Protein AF-A0ABD0YGW7-F1 (afdb_monomer)

Organism: NCBI:txid642074

Structure (mmCIF, N/CA/C/O backbone):
data_AF-A0ABD0YGW7-F1
#
_entry.id   AF-A0ABD0YGW7-F1
#
loop_
_atom_site.group_PDB
_atom_site.id
_atom_site.type_symbol
_atom_site.label_atom_id
_atom_site.label_alt_id
_atom_site.label_comp_id
_atom_site.label_asym_id
_atom_site.label_entity_id
_atom_site.label_seq_id
_atom_site.pdbx_PDB_ins_code
_atom_site.Cartn_x
_atom_site.Cartn_y
_atom_site.Cartn_z
_atom_site.occupancy
_atom_site.B_iso_or_equiv
_atom_site.auth_seq_id
_atom_site.auth_comp_id
_atom_site.auth_asym_id
_atom_site.auth_atom_id
_atom_site.pdbx_PDB_model_num
ATOM 1 N N . MET A 1 1 ? 3.954 5.356 -21.549 1.00 57.59 1 MET A N 1
ATOM 2 C CA . MET A 1 1 ? 4.557 5.340 -22.905 1.00 57.59 1 MET A CA 1
ATOM 3 C C . MET A 1 1 ? 5.064 3.949 -23.295 1.00 57.59 1 MET A C 1
ATOM 5 O O . MET A 1 1 ? 4.711 3.495 -24.372 1.00 57.59 1 MET A O 1
ATOM 9 N N . GLY A 1 2 ? 5.810 3.236 -22.433 1.00 60.03 2 GLY A N 1
ATOM 10 C CA . GLY A 1 2 ? 6.294 1.870 -22.727 1.00 60.03 2 GLY A CA 1
ATOM 11 C C . GLY A 1 2 ? 5.187 0.856 -23.064 1.00 60.03 2 GLY A C 1
ATOM 12 O O . GLY A 1 2 ? 5.273 0.187 -24.085 1.00 60.03 2 GLY A O 1
ATOM 13 N N . GLN A 1 3 ? 4.091 0.836 -22.293 1.00 57.59 3 GLN A N 1
ATOM 14 C CA . GLN A 1 3 ? 2.931 -0.041 -22.552 1.00 57.59 3 GLN A CA 1
ATOM 15 C C . GLN A 1 3 ? 2.210 0.248 -23.882 1.00 57.59 3 GLN A C 1
ATOM 17 O O . GLN A 1 3 ? 1.673 -0.663 -24.502 1.00 57.59 3 GLN A O 1
ATOM 22 N N . ILE A 1 4 ? 2.208 1.507 -24.336 1.00 69.00 4 ILE A N 1
ATOM 23 C CA . ILE A 1 4 ? 1.592 1.899 -25.615 1.00 69.00 4 ILE A CA 1
ATOM 24 C C . ILE A 1 4 ? 2.451 1.386 -26.778 1.00 69.00 4 ILE A C 1
ATOM 26 O O . ILE A 1 4 ? 1.932 0.764 -27.698 1.00 69.00 4 ILE A O 1
ATOM 30 N N . LEU A 1 5 ? 3.774 1.560 -26.690 1.00 60.91 5 LEU A N 1
ATOM 31 C CA . LEU A 1 5 ? 4.724 1.055 -27.689 1.00 60.91 5 LEU A CA 1
ATOM 32 C C . LEU A 1 5 ? 4.715 -0.482 -27.780 1.00 60.91 5 LEU A C 1
ATOM 34 O O . LEU A 1 5 ? 4.855 -1.043 -28.868 1.00 60.91 5 LEU A O 1
ATOM 38 N N . GLU A 1 6 ? 4.531 -1.170 -26.652 1.00 67.19 6 GLU A N 1
ATOM 39 C CA . GLU A 1 6 ? 4.393 -2.629 -26.605 1.00 67.19 6 GLU A CA 1
ATOM 40 C C . GLU A 1 6 ? 3.083 -3.100 -27.258 1.00 67.19 6 GLU A C 1
ATOM 42 O O . GLU A 1 6 ? 3.090 -4.042 -28.051 1.00 67.19 6 GLU A O 1
ATOM 47 N N . TYR A 1 7 ? 1.973 -2.403 -26.999 1.00 72.19 7 TYR A N 1
ATOM 48 C CA . TYR A 1 7 ? 0.676 -2.679 -27.621 1.00 72.19 7 TYR A CA 1
ATOM 49 C C . TYR A 1 7 ? 0.696 -2.473 -29.144 1.00 72.19 7 TYR A C 1
ATOM 51 O O . TYR A 1 7 ? 0.217 -3.331 -29.887 1.00 72.19 7 TYR A O 1
ATOM 59 N N . GLU A 1 8 ? 1.293 -1.378 -29.622 1.00 72.44 8 GLU A N 1
ATOM 60 C CA . GLU A 1 8 ? 1.461 -1.107 -31.056 1.00 72.44 8 GLU A CA 1
ATOM 61 C C . GLU A 1 8 ? 2.326 -2.166 -31.744 1.00 72.44 8 GLU A C 1
ATOM 63 O O . GLU A 1 8 ? 2.000 -2.618 -32.837 1.00 72.44 8 GLU A O 1
ATOM 68 N N . THR A 1 9 ? 3.405 -2.603 -31.091 1.00 66.50 9 THR A N 1
ATOM 69 C CA . THR A 1 9 ? 4.299 -3.632 -31.643 1.00 66.50 9 THR A CA 1
ATOM 70 C C . THR A 1 9 ? 3.615 -5.000 -31.685 1.00 66.50 9 THR A C 1
ATOM 72 O O . THR A 1 9 ? 3.771 -5.733 -32.655 1.00 66.50 9 THR A O 1
ATOM 75 N N . ARG A 1 10 ? 2.799 -5.337 -30.678 1.00 71.44 10 ARG A N 1
ATOM 76 C CA . ARG A 1 10 ? 2.020 -6.586 -30.640 1.00 71.44 10 ARG A CA 1
ATOM 77 C C . ARG A 1 10 ? 0.883 -6.622 -31.665 1.00 71.44 10 ARG A C 1
ATOM 79 O O . ARG A 1 10 ? 0.471 -7.705 -32.070 1.00 71.44 10 ARG A O 1
ATOM 86 N N . SER A 1 11 ? 0.371 -5.457 -32.048 1.00 75.38 11 SER A N 1
ATOM 87 C CA . SER A 1 11 ? -0.747 -5.323 -32.985 1.00 75.38 11 SER A CA 1
ATOM 88 C C . SER A 1 11 ? -0.304 -5.261 -34.452 1.00 75.38 11 SER A C 1
ATOM 90 O O . SER A 1 11 ? -1.170 -5.215 -35.320 1.00 75.38 11 SER A O 1
ATOM 92 N N . ASP A 1 12 ? 1.006 -5.264 -34.743 1.00 72.06 12 ASP A N 1
ATOM 93 C CA . ASP A 1 12 ? 1.542 -5.299 -36.110 1.00 72.06 12 ASP A CA 1
ATOM 94 C C . ASP A 1 12 ? 1.535 -6.735 -36.675 1.00 72.06 12 ASP A C 1
ATOM 96 O O . ASP A 1 12 ? 2.348 -7.563 -36.252 1.00 72.06 12 ASP A O 1
ATOM 100 N N . PRO A 1 13 ? 0.669 -7.054 -37.657 1.00 67.75 13 PRO A N 1
ATOM 101 C CA . PRO A 1 13 ? 0.612 -8.383 -38.266 1.00 67.75 13 PRO A CA 1
ATOM 102 C C . PRO A 1 13 ? 1.810 -8.671 -39.186 1.00 67.75 13 PRO A C 1
ATOM 104 O O . PRO A 1 13 ? 2.050 -9.823 -39.539 1.00 67.75 13 PRO A O 1
ATOM 107 N N . THR A 1 14 ? 2.560 -7.639 -39.581 1.00 74.56 14 THR A N 1
ATOM 108 C CA . THR A 1 14 ? 3.659 -7.715 -40.554 1.00 74.56 14 THR A CA 1
ATOM 109 C C . THR A 1 14 ? 5.038 -7.903 -39.920 1.00 74.56 14 THR A C 1
ATOM 111 O O . THR A 1 14 ? 6.019 -8.047 -40.647 1.00 74.56 14 THR A O 1
ATOM 114 N N . LEU A 1 15 ? 5.129 -7.895 -38.581 1.00 70.88 15 LEU A N 1
ATOM 115 C CA . LEU A 1 15 ? 6.375 -7.968 -37.794 1.00 70.88 15 LEU A CA 1
ATOM 116 C C . LEU A 1 15 ? 7.436 -6.910 -38.167 1.00 70.88 15 LEU A C 1
ATOM 118 O O . LEU A 1 15 ? 8.571 -6.956 -37.698 1.00 70.88 15 LEU A O 1
ATOM 122 N N . SER A 1 16 ? 7.069 -5.923 -38.979 1.00 75.69 16 SER A N 1
ATOM 123 C CA . SER A 1 16 ? 7.933 -4.846 -39.460 1.00 75.69 16 SER A CA 1
ATOM 124 C C . SER A 1 16 ? 8.411 -3.935 -38.327 1.00 75.69 16 SER A C 1
ATOM 126 O O . SER A 1 16 ? 9.481 -3.333 -38.403 1.00 75.69 16 SER A O 1
ATOM 128 N N . LEU A 1 17 ? 7.634 -3.873 -37.244 1.00 69.69 17 LEU A N 1
ATOM 129 C CA . LEU A 1 17 ? 7.921 -3.075 -36.056 1.00 69.69 17 LEU A CA 1
ATOM 130 C C . LEU A 1 17 ? 8.819 -3.799 -35.036 1.00 69.69 17 LEU A C 1
ATOM 132 O O . LEU A 1 17 ? 9.196 -3.200 -34.027 1.00 69.69 17 LEU A O 1
ATOM 136 N N . PHE A 1 18 ? 9.215 -5.052 -35.293 1.00 74.94 18 PHE A N 1
ATOM 137 C CA . PHE A 1 18 ? 10.105 -5.841 -34.433 1.00 74.94 18 PHE A CA 1
ATOM 138 C C . PHE A 1 18 ? 11.570 -5.466 -34.687 1.00 74.94 18 PHE A C 1
ATOM 140 O O . PHE A 1 18 ? 12.398 -6.275 -35.104 1.00 74.94 18 PHE A O 1
ATOM 147 N N . THR A 1 19 ? 11.900 -4.198 -34.444 1.00 77.19 19 THR A N 1
ATOM 148 C CA . THR A 1 19 ? 13.259 -3.674 -34.589 1.00 77.19 19 THR A CA 1
ATOM 149 C C . THR A 1 19 ? 13.957 -3.586 -33.237 1.00 77.19 19 THR A C 1
ATOM 151 O O . THR A 1 19 ? 13.332 -3.344 -32.200 1.00 77.19 19 THR A O 1
ATOM 154 N N . MET A 1 20 ? 15.285 -3.738 -33.233 1.00 72.75 20 MET A N 1
ATOM 155 C CA . MET A 1 20 ? 16.076 -3.599 -32.003 1.00 72.75 20 MET A CA 1
ATOM 156 C C . MET A 1 20 ? 15.976 -2.201 -31.383 1.00 72.75 20 MET A C 1
ATOM 158 O O . MET A 1 20 ? 16.056 -2.060 -30.164 1.00 72.75 20 MET A O 1
ATOM 162 N N . GLU A 1 21 ? 15.750 -1.169 -32.195 1.00 72.69 21 GLU A N 1
ATOM 163 C CA . GLU A 1 21 ? 15.514 0.195 -31.718 1.00 72.69 21 GLU A CA 1
ATOM 164 C C . GLU A 1 21 ? 14.198 0.305 -30.944 1.00 72.69 21 GLU A C 1
ATOM 166 O O . GLU A 1 21 ? 14.176 0.868 -29.847 1.00 72.69 21 GLU A O 1
ATOM 171 N N . ARG A 1 22 ? 13.115 -0.297 -31.456 1.00 68.88 22 ARG A N 1
ATOM 172 C CA . ARG A 1 22 ? 11.822 -0.337 -30.761 1.00 68.88 22 ARG A CA 1
ATOM 173 C C . ARG A 1 22 ? 11.869 -1.206 -29.513 1.00 68.88 22 ARG A C 1
ATOM 175 O O . ARG A 1 22 ? 11.374 -0.777 -28.477 1.00 68.88 22 ARG A O 1
ATOM 182 N N . TYR A 1 23 ? 12.527 -2.362 -29.565 1.00 69.75 23 TYR A N 1
ATOM 183 C CA . TYR A 1 23 ? 12.758 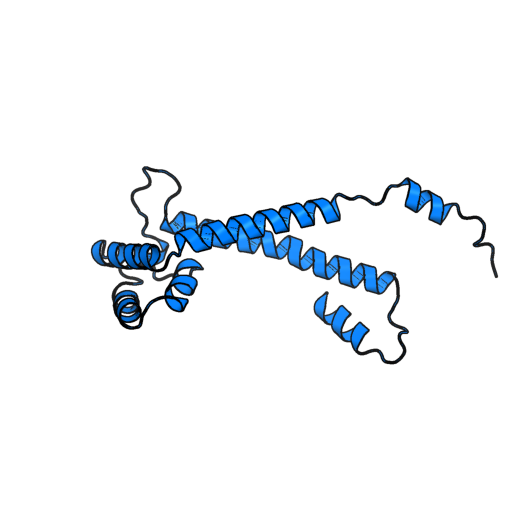-3.194 -28.381 1.00 69.75 23 TYR A CA 1
ATOM 184 C C . TYR A 1 23 ? 13.533 -2.434 -27.292 1.00 69.75 23 TYR A C 1
ATOM 186 O O . TYR A 1 23 ? 13.137 -2.443 -26.125 1.00 69.75 23 TYR A O 1
ATOM 194 N N . SER A 1 24 ? 14.600 -1.722 -27.673 1.00 70.00 24 SER A N 1
ATOM 195 C CA . SER A 1 24 ? 15.382 -0.877 -26.763 1.00 70.00 24 SER A CA 1
ATOM 196 C C . SER A 1 24 ? 14.539 0.258 -26.180 1.00 70.00 24 SER A C 1
ATOM 198 O O . SER A 1 24 ? 14.593 0.500 -24.977 1.00 70.00 24 SER A O 1
ATOM 200 N N . ALA A 1 25 ? 13.697 0.907 -26.988 1.00 69.50 25 ALA A N 1
ATOM 201 C CA . ALA A 1 25 ? 12.785 1.947 -26.525 1.00 69.50 25 ALA A CA 1
ATOM 202 C C . ALA A 1 25 ? 11.727 1.400 -25.552 1.00 69.50 25 ALA A C 1
ATOM 204 O O . ALA A 1 25 ? 11.577 1.948 -24.463 1.00 69.50 25 ALA A O 1
ATOM 205 N N . ILE A 1 26 ? 11.042 0.302 -25.887 1.00 70.38 26 ILE A N 1
ATOM 206 C CA . ILE A 1 26 ? 10.055 -0.356 -25.013 1.00 70.38 26 ILE A CA 1
ATOM 207 C C . ILE A 1 26 ? 10.711 -0.729 -23.685 1.00 70.38 26 ILE A C 1
ATOM 209 O O . ILE A 1 26 ? 10.227 -0.341 -22.626 1.00 70.38 26 ILE A O 1
ATOM 213 N N . THR A 1 27 ? 11.863 -1.395 -23.744 1.00 65.19 27 THR A N 1
ATOM 214 C CA . THR A 1 27 ? 12.614 -1.813 -22.558 1.00 65.19 27 THR A CA 1
ATOM 215 C C . THR A 1 27 ? 13.034 -0.602 -21.729 1.00 65.19 27 THR A C 1
ATOM 217 O O . THR A 1 27 ? 12.760 -0.547 -20.537 1.00 65.19 27 THR A O 1
ATOM 220 N N . LYS A 1 28 ? 13.619 0.427 -22.349 1.00 67.50 28 LYS A N 1
ATOM 221 C CA . LYS A 1 28 ? 14.069 1.647 -21.669 1.00 67.50 28 LYS A CA 1
ATOM 222 C C . LYS A 1 28 ? 12.916 2.416 -21.029 1.00 67.50 28 LYS A C 1
ATOM 224 O O . LYS A 1 28 ? 13.061 2.854 -19.894 1.00 67.50 28 LYS A O 1
ATOM 229 N N . TYR A 1 29 ? 11.787 2.583 -21.714 1.00 64.94 29 TYR A N 1
ATOM 230 C CA . TYR A 1 29 ? 10.644 3.329 -21.184 1.00 64.94 29 TYR A CA 1
ATOM 231 C C . TYR A 1 29 ? 9.866 2.541 -20.132 1.00 64.94 29 TYR A C 1
ATOM 233 O O . TYR A 1 29 ? 9.460 3.131 -19.136 1.00 64.94 29 TYR A O 1
ATOM 241 N N . SER A 1 30 ? 9.693 1.230 -20.303 1.00 63.09 30 SER A N 1
ATOM 242 C CA . SER A 1 30 ? 9.046 0.379 -19.300 1.00 63.09 30 SER A CA 1
ATOM 243 C C . SER A 1 30 ? 9.907 0.251 -18.040 1.00 63.09 30 SER A C 1
ATOM 245 O O . SER A 1 30 ? 9.397 0.415 -16.933 1.00 63.09 30 SER A O 1
ATOM 247 N N . ILE A 1 31 ? 11.225 0.074 -18.189 1.00 64.38 31 ILE A N 1
ATOM 248 C CA . ILE A 1 31 ? 12.173 0.068 -17.066 1.00 64.38 31 ILE A CA 1
ATOM 249 C C . ILE A 1 31 ? 12.235 1.452 -16.414 1.00 64.38 31 ILE A C 1
ATOM 251 O O . ILE A 1 31 ? 12.100 1.546 -15.202 1.00 64.38 31 ILE A O 1
ATOM 255 N N . SER A 1 32 ? 12.363 2.539 -17.180 1.00 65.56 32 SER A N 1
ATOM 256 C CA . SER A 1 32 ? 12.399 3.905 -16.637 1.00 65.56 32 SER A CA 1
ATOM 257 C C . SER A 1 32 ? 11.125 4.252 -15.865 1.00 65.56 32 SER A C 1
ATOM 259 O O . SER A 1 32 ? 11.212 4.786 -14.761 1.00 65.56 32 SER A O 1
ATOM 261 N N . GLN A 1 33 ? 9.951 3.894 -16.390 1.00 63.38 33 GLN A N 1
ATOM 262 C CA . GLN A 1 33 ? 8.683 4.131 -15.708 1.00 63.38 33 GLN A CA 1
ATOM 263 C C . GLN A 1 33 ? 8.637 3.403 -14.358 1.00 63.38 33 GLN A C 1
ATOM 265 O O . GLN A 1 33 ? 8.236 4.000 -13.364 1.00 63.38 33 GLN A O 1
ATOM 270 N N . ILE A 1 34 ? 9.126 2.163 -14.279 1.00 63.66 34 ILE A N 1
ATOM 271 C CA . ILE A 1 34 ? 9.195 1.435 -13.006 1.00 63.66 34 ILE A CA 1
ATOM 272 C C . ILE A 1 34 ? 10.277 2.026 -12.085 1.00 63.66 34 ILE A C 1
ATOM 274 O O . ILE A 1 34 ? 10.001 2.270 -10.915 1.00 63.66 34 ILE A O 1
ATOM 278 N N . HIS A 1 35 ? 11.470 2.335 -12.597 1.00 67.06 35 HIS A N 1
ATOM 279 C CA . HIS A 1 35 ? 12.588 2.871 -11.812 1.00 67.06 35 HIS A CA 1
ATOM 280 C C . HIS A 1 35 ? 12.302 4.226 -11.168 1.00 67.06 35 HIS A C 1
ATOM 282 O O . HIS A 1 35 ? 12.817 4.486 -10.088 1.00 67.06 35 HIS A O 1
ATOM 288 N N . PHE A 1 36 ? 11.525 5.099 -11.809 1.00 68.88 36 PHE A N 1
ATOM 289 C CA . PHE A 1 36 ? 11.175 6.396 -11.223 1.00 68.88 36 PHE A CA 1
ATOM 290 C C . PHE A 1 36 ? 9.915 6.324 -10.360 1.00 68.88 36 PHE A C 1
ATOM 292 O O . PHE A 1 36 ? 9.840 6.984 -9.327 1.00 68.88 36 PHE A O 1
ATOM 299 N N . GLN A 1 37 ? 8.928 5.518 -10.750 1.00 69.38 37 GLN A N 1
ATOM 300 C CA . GLN A 1 37 ? 7.640 5.477 -10.061 1.00 69.38 37 GLN A CA 1
ATOM 301 C C . GLN A 1 37 ? 7.675 4.596 -8.802 1.00 69.38 37 GLN A C 1
ATOM 303 O O . GLN A 1 37 ? 7.030 4.930 -7.809 1.00 69.38 37 GLN A O 1
ATOM 308 N N . LEU A 1 38 ? 8.456 3.508 -8.807 1.00 74.25 38 LEU A N 1
ATOM 309 C CA . LEU A 1 38 ? 8.552 2.579 -7.678 1.00 74.25 38 LEU A CA 1
ATOM 310 C C . LEU A 1 38 ? 9.194 3.217 -6.428 1.00 74.25 38 LEU A C 1
ATOM 312 O O . LEU A 1 38 ? 8.579 3.125 -5.367 1.00 74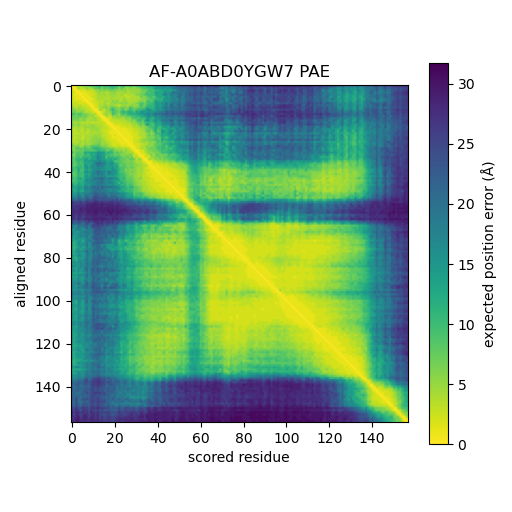.25 38 LEU A O 1
ATOM 316 N N . PRO A 1 39 ? 10.342 3.925 -6.495 1.00 75.06 39 PRO A N 1
ATOM 317 C CA . PRO A 1 39 ? 10.935 4.556 -5.313 1.00 75.06 39 PRO A CA 1
ATOM 318 C C . PRO A 1 39 ? 10.055 5.656 -4.720 1.00 75.06 39 PRO A C 1
ATOM 320 O O . PRO A 1 39 ? 9.975 5.782 -3.502 1.00 75.06 39 PRO A O 1
ATOM 323 N N . VAL A 1 40 ? 9.367 6.432 -5.565 1.00 80.38 40 VAL A N 1
ATOM 324 C CA . VAL A 1 40 ? 8.443 7.485 -5.113 1.00 80.38 40 VAL A CA 1
ATOM 325 C C . VAL A 1 40 ? 7.251 6.870 -4.382 1.00 80.38 40 VAL A C 1
ATOM 327 O O . VAL A 1 40 ? 6.920 7.302 -3.281 1.00 80.38 40 VAL A O 1
ATOM 330 N N . LEU A 1 41 ? 6.650 5.819 -4.946 1.00 79.06 41 LEU A N 1
ATOM 331 C CA . LEU A 1 41 ? 5.557 5.096 -4.299 1.00 79.06 41 LEU A CA 1
ATOM 332 C C . LEU A 1 41 ? 6.000 4.472 -2.966 1.00 79.06 41 LEU A C 1
ATOM 334 O O . LEU A 1 41 ? 5.284 4.576 -1.971 1.00 79.06 41 LEU A O 1
ATOM 338 N N . LEU A 1 42 ? 7.192 3.870 -2.923 1.00 79.12 42 LEU A N 1
ATOM 339 C CA . LEU A 1 42 ? 7.760 3.313 -1.695 1.00 79.12 42 LEU A CA 1
ATOM 340 C C . LEU A 1 42 ? 8.008 4.385 -0.638 1.00 79.12 42 LEU A C 1
ATOM 342 O O . LEU A 1 42 ? 7.667 4.169 0.521 1.00 79.12 42 LEU A O 1
ATOM 346 N N . ALA A 1 43 ? 8.543 5.544 -1.023 1.00 79.62 43 ALA A N 1
ATOM 347 C CA . ALA A 1 43 ? 8.764 6.665 -0.115 1.00 79.62 43 ALA A CA 1
ATOM 348 C C . ALA A 1 43 ? 7.449 7.197 0.476 1.00 79.62 43 ALA A C 1
ATOM 350 O O . ALA A 1 43 ? 7.393 7.504 1.666 1.00 79.62 43 ALA A O 1
ATOM 351 N N . MET A 1 44 ? 6.378 7.256 -0.322 1.00 79.06 44 MET A N 1
ATOM 352 C CA . MET A 1 44 ? 5.048 7.641 0.164 1.00 79.06 44 MET A CA 1
ATOM 353 C C . MET A 1 44 ? 4.492 6.622 1.166 1.00 79.06 44 MET A C 1
ATOM 355 O O . MET A 1 44 ? 4.045 7.006 2.241 1.00 79.06 44 MET A O 1
ATOM 359 N N . ILE A 1 45 ? 4.589 5.324 0.863 1.00 80.75 45 ILE A N 1
ATOM 360 C CA . ILE A 1 45 ? 4.126 4.249 1.757 1.00 80.75 45 ILE A CA 1
ATOM 361 C C . ILE A 1 45 ? 4.959 4.197 3.053 1.00 80.75 45 ILE A C 1
ATOM 363 O O . ILE A 1 45 ? 4.411 3.986 4.135 1.00 80.75 45 ILE A O 1
ATOM 367 N N . LEU A 1 46 ? 6.272 4.436 2.962 1.00 79.81 46 LEU A N 1
ATOM 368 C CA . LEU A 1 46 ? 7.174 4.581 4.110 1.00 79.81 46 LEU A CA 1
ATOM 369 C C . LEU A 1 46 ? 6.765 5.738 5.010 1.00 79.81 46 LEU A C 1
ATOM 371 O O . LEU A 1 46 ? 6.711 5.582 6.230 1.00 79.81 46 LEU A O 1
ATOM 375 N N . LYS A 1 47 ? 6.475 6.889 4.404 1.00 80.62 47 LYS A N 1
ATOM 376 C CA . LYS A 1 47 ? 6.019 8.070 5.125 1.00 80.62 47 LYS A CA 1
ATOM 377 C C . LYS A 1 47 ? 4.695 7.807 5.837 1.00 80.62 47 LYS A C 1
ATOM 379 O O . LYS A 1 47 ? 4.606 8.093 7.024 1.00 80.62 47 LYS A O 1
ATOM 384 N N . ASP A 1 48 ? 3.714 7.219 5.152 1.00 76.62 48 ASP A N 1
ATOM 385 C CA . ASP A 1 48 ? 2.424 6.861 5.753 1.00 76.62 48 ASP A CA 1
ATOM 386 C C . ASP A 1 48 ? 2.610 5.954 6.977 1.00 76.62 48 ASP A C 1
ATOM 388 O O . ASP A 1 48 ? 1.994 6.181 8.021 1.00 76.62 48 ASP A O 1
ATOM 392 N N . PHE A 1 49 ? 3.492 4.952 6.866 1.00 75.12 49 PHE A N 1
ATOM 393 C CA . PHE A 1 49 ? 3.826 4.049 7.965 1.00 75.12 49 PHE A CA 1
ATOM 394 C C . PHE A 1 49 ? 4.465 4.779 9.143 1.00 75.12 49 PHE A C 1
ATOM 396 O O . PHE A 1 49 ? 4.032 4.599 10.282 1.00 75.12 49 PHE A O 1
ATOM 403 N N . LEU A 1 50 ? 5.459 5.623 8.872 1.00 73.69 50 LEU A N 1
ATOM 404 C CA . LEU A 1 50 ? 6.154 6.409 9.885 1.00 73.69 50 LEU A CA 1
ATOM 405 C C . LEU A 1 50 ? 5.209 7.389 10.594 1.00 73.69 50 LEU A C 1
ATOM 407 O O . LEU A 1 50 ? 5.276 7.528 11.811 1.00 73.69 50 LEU A O 1
ATOM 411 N N . ASP A 1 51 ? 4.280 7.996 9.855 1.00 70.75 51 ASP A N 1
ATOM 412 C CA . ASP A 1 51 ? 3.272 8.913 10.393 1.00 70.75 51 ASP A CA 1
ATOM 413 C C . ASP A 1 51 ? 2.259 8.189 11.315 1.00 70.75 51 ASP A C 1
ATOM 415 O O . ASP A 1 51 ? 1.624 8.829 12.154 1.00 70.75 51 ASP A O 1
ATOM 419 N N . CYS A 1 52 ? 2.099 6.861 11.201 1.00 68.62 52 CYS A N 1
ATOM 420 C CA . CYS A 1 52 ? 1.225 6.083 12.093 1.00 68.62 52 CYS A CA 1
ATOM 421 C C . CYS A 1 52 ? 1.956 5.338 13.213 1.00 68.62 52 CYS A C 1
ATOM 423 O O . CYS A 1 52 ? 1.344 5.112 14.249 1.00 68.62 52 CYS A O 1
ATOM 425 N N . TYR A 1 53 ? 3.207 4.914 13.022 1.00 67.12 53 TYR A N 1
ATOM 426 C CA . TYR A 1 53 ? 3.952 4.114 14.009 1.00 67.12 53 TYR A CA 1
ATOM 427 C C . TYR A 1 53 ? 5.093 4.881 14.697 1.00 67.12 53 TYR A C 1
ATOM 429 O O . TYR A 1 53 ? 5.635 4.389 15.683 1.00 67.12 53 TYR A O 1
ATOM 437 N N . GLY A 1 54 ? 5.413 6.092 14.235 1.00 59.44 54 GLY A N 1
ATOM 438 C CA . GLY A 1 54 ? 6.452 6.951 14.799 1.00 59.44 54 GLY A CA 1
ATOM 439 C C . GLY A 1 54 ? 7.871 6.579 14.353 1.00 59.44 54 GLY A C 1
ATOM 440 O O . GLY A 1 54 ? 8.172 5.439 14.005 1.00 59.44 54 GLY A O 1
ATOM 441 N N . SER A 1 55 ? 8.762 7.574 14.367 1.00 48.97 55 SER A N 1
ATOM 442 C CA . SER A 1 55 ? 10.177 7.438 13.975 1.00 48.97 55 SER A CA 1
ATOM 443 C C . SER A 1 55 ? 11.116 7.042 15.116 1.00 48.97 55 SER A C 1
ATOM 445 O O . SER A 1 55 ? 12.303 6.828 14.884 1.00 48.97 55 SER A O 1
ATOM 447 N N . SER A 1 56 ? 10.627 6.980 16.353 1.00 45.94 56 SER A N 1
ATOM 448 C CA . SER A 1 56 ? 11.423 6.625 17.527 1.00 45.94 56 SER A CA 1
ATOM 449 C C . SER A 1 56 ? 10.551 5.948 18.578 1.00 45.94 56 SER A C 1
ATOM 451 O O . SER A 1 56 ? 9.370 6.270 18.702 1.00 45.94 56 SER A O 1
ATOM 453 N N . GLU A 1 57 ? 11.161 5.074 19.383 1.00 46.75 57 GLU A N 1
ATOM 454 C CA . GLU A 1 57 ? 10.567 4.444 20.578 1.00 46.75 57 GLU A CA 1
ATOM 455 C C . GLU A 1 57 ? 9.901 5.451 21.544 1.00 46.75 57 GLU A C 1
ATOM 457 O O . GLU A 1 57 ? 9.071 5.056 22.354 1.00 46.75 57 GLU A O 1
ATOM 462 N N . ASN A 1 58 ? 10.201 6.754 21.417 1.00 41.94 58 ASN A N 1
ATOM 463 C CA . ASN A 1 58 ? 9.689 7.832 22.269 1.00 41.94 58 ASN A CA 1
ATOM 464 C C . ASN A 1 58 ? 8.852 8.897 21.522 1.00 41.94 58 ASN A C 1
ATOM 466 O O . ASN A 1 58 ? 8.514 9.931 22.101 1.00 41.94 58 ASN A O 1
ATOM 470 N N . SER A 1 59 ? 8.491 8.688 20.251 1.00 40.97 59 SER A N 1
ATOM 471 C CA . SER A 1 59 ? 7.549 9.558 19.530 1.00 40.97 59 SER A CA 1
ATOM 472 C C . SER A 1 59 ? 6.112 9.144 19.868 1.00 40.97 59 SER A C 1
ATOM 474 O O . SER A 1 59 ? 5.442 8.421 19.135 1.00 40.97 59 SER A O 1
ATOM 476 N N . LEU A 1 60 ? 5.644 9.581 21.036 1.00 41.03 60 LEU A N 1
ATOM 477 C CA . LEU A 1 60 ? 4.341 9.244 21.616 1.00 41.03 60 LEU A CA 1
ATOM 478 C C . LEU A 1 60 ? 3.153 9.936 20.914 1.00 41.03 60 LEU A C 1
ATOM 480 O O . LEU A 1 60 ? 2.294 10.479 21.598 1.00 41.03 60 LEU A O 1
ATOM 484 N N . LYS A 1 61 ? 3.070 9.955 19.578 1.00 51.56 61 LYS A N 1
ATOM 485 C CA . LYS A 1 61 ? 1.792 10.203 18.878 1.00 51.56 61 LYS A CA 1
ATOM 486 C C . LYS A 1 61 ? 1.687 9.397 17.579 1.00 51.56 61 LYS A C 1
ATOM 488 O O . LYS A 1 61 ? 1.855 9.952 16.495 1.00 51.56 61 LYS A O 1
ATOM 493 N N . PRO A 1 62 ? 1.356 8.097 17.672 1.00 54.22 62 PRO A N 1
ATOM 494 C CA . PRO A 1 62 ? 0.857 7.319 16.542 1.00 54.22 62 PRO A CA 1
ATOM 495 C C . PRO A 1 62 ? -0.560 7.799 16.198 1.00 54.22 62 PRO A C 1
ATOM 497 O O . PRO A 1 62 ? -1.541 7.177 16.598 1.00 54.22 62 PRO A O 1
ATOM 500 N N . SER A 1 63 ? -0.712 8.982 15.595 1.00 55.72 63 SER A N 1
ATOM 501 C CA . SER A 1 63 ? -2.050 9.586 15.547 1.00 55.72 63 SER A CA 1
ATOM 502 C C . SER A 1 63 ? -2.359 10.455 14.331 1.00 55.72 63 SER A C 1
ATOM 504 O O . SER A 1 63 ? -3.518 10.513 13.933 1.00 55.72 63 SER A O 1
ATOM 506 N N . THR A 1 64 ? -1.378 11.037 13.636 1.00 61.09 64 THR A N 1
ATOM 507 C CA . THR A 1 64 ? -1.691 12.06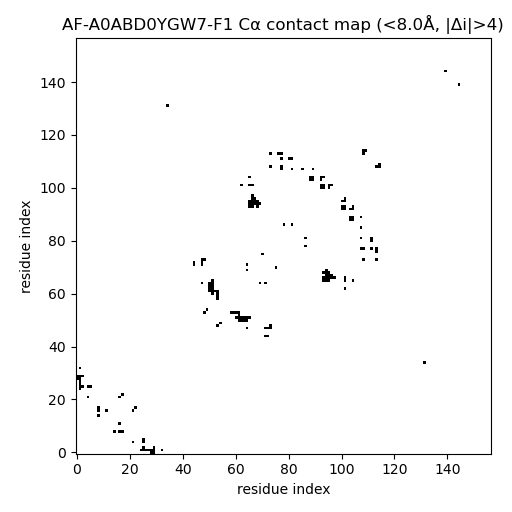5 12.626 1.00 61.09 64 THR A CA 1
ATOM 508 C C . THR A 1 64 ? -2.472 11.516 11.424 1.00 61.09 64 THR A C 1
ATOM 510 O O . THR A 1 64 ? -3.436 12.133 10.986 1.00 61.09 64 THR A O 1
ATOM 513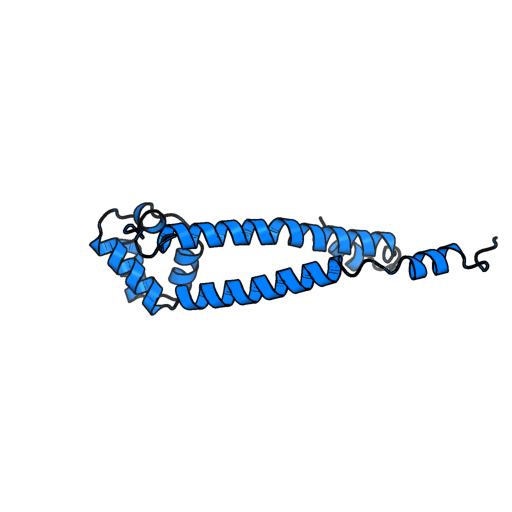 N N . GLY A 1 65 ? -2.135 10.326 10.914 1.00 67.19 65 GLY A N 1
ATOM 514 C CA . GLY A 1 65 ? -2.851 9.730 9.774 1.00 67.19 65 GLY A CA 1
ATOM 515 C C . GLY A 1 65 ? -4.279 9.263 10.095 1.00 67.19 65 GLY A C 1
ATOM 516 O O . GLY A 1 65 ? -5.190 9.441 9.284 1.00 67.19 65 GLY A O 1
ATOM 517 N N . ILE A 1 66 ? -4.477 8.686 11.286 1.00 78.44 66 ILE A N 1
ATOM 518 C CA . ILE A 1 66 ? -5.757 8.109 11.730 1.00 78.44 66 ILE A CA 1
ATOM 519 C C . ILE A 1 66 ? -6.716 9.208 12.197 1.00 78.44 66 ILE A C 1
ATOM 521 O O . ILE A 1 66 ? -7.892 9.180 11.840 1.00 78.44 66 ILE A O 1
ATOM 525 N N . GLU A 1 67 ? -6.225 10.188 12.958 1.00 81.50 67 GLU A N 1
ATOM 526 C CA . GLU A 1 67 ? -7.027 11.301 13.481 1.00 81.50 67 GLU A CA 1
ATOM 527 C C . GLU A 1 67 ? -7.514 12.237 12.373 1.00 81.50 67 GLU A C 1
ATOM 529 O O . GLU A 1 67 ? -8.613 12.781 12.465 1.00 81.50 67 GLU A O 1
ATOM 534 N N . GLU A 1 68 ? -6.717 12.408 11.315 1.00 79.75 68 GLU A N 1
ATOM 535 C CA . GLU A 1 68 ? -7.068 13.225 10.149 1.00 79.75 68 GLU A CA 1
ATOM 536 C C . GLU A 1 68 ? -7.917 12.469 9.120 1.00 79.75 68 GLU A C 1
ATOM 538 O O . GLU A 1 68 ? -8.416 13.071 8.171 1.00 79.75 68 GLU A O 1
ATOM 543 N N . GLY A 1 69 ? -8.096 11.154 9.287 1.00 81.06 69 GLY A N 1
ATOM 544 C CA . GLY A 1 69 ? -8.904 10.346 8.378 1.00 81.06 69 GLY A CA 1
ATOM 545 C C . GLY A 1 69 ? -8.292 10.222 6.981 1.00 81.06 69 GLY A C 1
ATOM 546 O O . GLY A 1 69 ? -9.016 10.092 5.994 1.00 81.06 69 GLY A O 1
ATOM 547 N N . LYS A 1 70 ? -6.959 10.272 6.875 1.00 81.56 70 LYS A N 1
ATOM 548 C CA . LYS A 1 70 ? -6.257 10.225 5.587 1.00 81.56 70 LYS A CA 1
ATOM 549 C C . LYS A 1 70 ? -6.472 8.887 4.879 1.00 81.56 70 LYS A C 1
ATOM 551 O O . LYS A 1 70 ? -6.515 7.827 5.506 1.00 81.56 70 LYS A O 1
ATOM 556 N N . CYS A 1 71 ? -6.556 8.927 3.553 1.00 82.12 71 CYS A N 1
ATOM 557 C CA . CYS A 1 71 ? -6.504 7.723 2.729 1.00 82.12 71 CYS A CA 1
ATOM 558 C C . CYS A 1 71 ? -5.038 7.280 2.613 1.00 82.12 71 CYS A C 1
ATOM 560 O O . CYS A 1 71 ? -4.297 7.819 1.795 1.00 82.12 71 CYS A O 1
ATOM 562 N N . THR A 1 72 ? -4.617 6.355 3.475 1.00 83.44 72 THR A N 1
ATOM 563 C CA . THR A 1 72 ? -3.252 5.819 3.523 1.00 83.44 72 THR A CA 1
ATOM 564 C C . THR A 1 72 ? -3.249 4.370 3.065 1.00 83.44 72 THR A C 1
ATOM 566 O O . THR A 1 72 ? -4.274 3.681 3.096 1.00 83.44 72 THR A O 1
ATOM 569 N N . TRP A 1 73 ? -2.080 3.861 2.679 1.00 84.44 73 TRP A N 1
ATOM 570 C CA . TRP A 1 73 ? -1.964 2.450 2.304 1.00 84.44 73 TRP A CA 1
ATOM 571 C C . TRP A 1 73 ? -2.437 1.510 3.430 1.00 84.44 73 TRP A C 1
ATOM 573 O O . TRP A 1 73 ? -3.120 0.520 3.169 1.00 84.44 73 TRP A O 1
ATOM 583 N N . MET A 1 74 ? -2.162 1.848 4.695 1.00 82.00 74 MET A N 1
ATOM 584 C CA . MET A 1 74 ? -2.590 1.039 5.840 1.00 82.00 74 MET A CA 1
ATOM 585 C C . MET A 1 74 ? -4.104 0.999 6.030 1.00 82.00 74 MET A C 1
ATOM 587 O O . MET A 1 74 ? -4.626 -0.072 6.337 1.00 82.00 74 MET A O 1
ATOM 591 N N . SER A 1 75 ? -4.817 2.113 5.830 1.00 85.50 75 SER A N 1
ATOM 592 C CA . SER A 1 75 ? -6.277 2.116 5.971 1.00 85.50 75 SER A CA 1
ATOM 593 C C . SER A 1 75 ? -6.950 1.323 4.857 1.00 85.50 75 SER A C 1
ATOM 595 O O . SER A 1 75 ? -7.881 0.565 5.124 1.00 85.50 75 SER A O 1
ATOM 597 N N . VAL A 1 76 ? -6.420 1.394 3.633 1.00 88.38 76 VAL A N 1
ATOM 598 C CA . VAL A 1 76 ? -6.889 0.579 2.504 1.00 88.38 76 VAL A CA 1
ATOM 599 C C . VAL A 1 76 ? -6.648 -0.912 2.759 1.00 88.38 76 VAL A C 1
ATOM 601 O O . VAL A 1 76 ? -7.572 -1.714 2.625 1.00 88.38 76 VAL A O 1
ATOM 604 N N . VAL A 1 77 ? -5.436 -1.297 3.172 1.00 86.62 77 VAL A N 1
ATOM 605 C CA . VAL A 1 77 ? -5.097 -2.704 3.460 1.00 86.62 77 VAL A CA 1
ATOM 606 C C . VAL A 1 77 ? -5.902 -3.249 4.636 1.00 86.62 77 VAL A C 1
ATOM 608 O O . VAL A 1 77 ? -6.334 -4.401 4.599 1.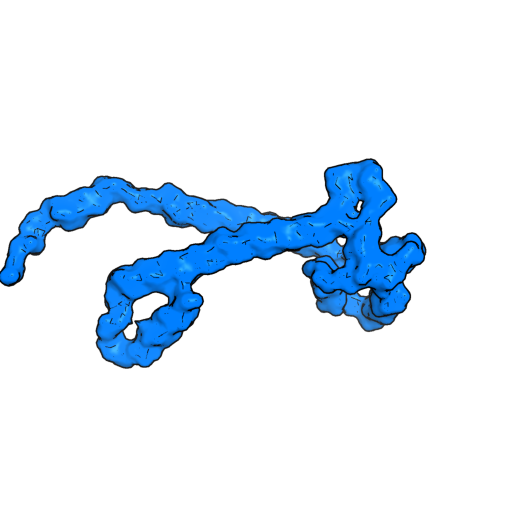00 86.62 77 VAL A O 1
ATOM 611 N N . ALA A 1 78 ? -6.140 -2.436 5.666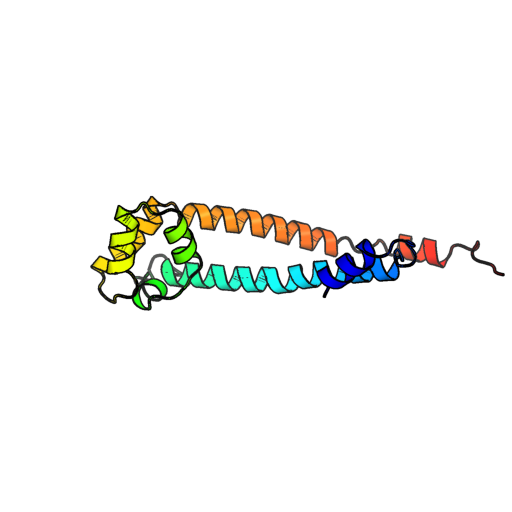 1.00 87.69 78 ALA A N 1
ATOM 612 C CA . ALA A 1 78 ? -7.007 -2.821 6.768 1.00 87.69 78 ALA A CA 1
ATOM 613 C C . ALA A 1 78 ? -8.445 -3.043 6.289 1.00 87.69 78 ALA A C 1
ATOM 615 O O . ALA A 1 78 ? -9.004 -4.107 6.537 1.00 87.69 78 ALA A O 1
ATOM 616 N N . LEU A 1 79 ? -9.023 -2.098 5.538 1.00 88.62 79 LEU A N 1
ATOM 617 C CA . LEU A 1 79 ? -10.395 -2.195 5.022 1.00 88.62 79 LEU A CA 1
ATOM 618 C C . LEU A 1 79 ? -10.635 -3.424 4.134 1.00 88.62 79 LEU A C 1
ATOM 620 O O . LEU A 1 79 ? -11.755 -3.926 4.087 1.00 88.62 79 LEU A O 1
ATOM 624 N N . GLN A 1 80 ? -9.600 -3.927 3.461 1.00 89.81 80 GLN A N 1
ATOM 625 C CA . GLN A 1 80 ? -9.668 -5.156 2.663 1.00 89.81 80 GLN A CA 1
ATOM 626 C C . GLN A 1 80 ? -9.707 -6.444 3.502 1.00 89.81 80 GLN A C 1
ATOM 628 O O . GLN A 1 80 ? -10.010 -7.505 2.961 1.00 89.81 80 GLN A O 1
ATOM 633 N N . ARG A 1 81 ? -9.362 -6.382 4.793 1.00 88.94 81 ARG A N 1
ATOM 634 C CA . ARG A 1 81 ? -9.136 -7.561 5.652 1.00 88.94 81 ARG A CA 1
ATOM 635 C C . ARG A 1 81 ? -9.970 -7.591 6.924 1.00 88.94 81 ARG A C 1
ATOM 637 O O . ARG A 1 81 ? -10.060 -8.638 7.559 1.00 88.94 81 ARG A O 1
ATOM 644 N N . VAL A 1 82 ? -10.533 -6.455 7.319 1.00 92.44 82 VAL A N 1
ATOM 645 C CA . VAL A 1 82 ? -11.433 -6.363 8.470 1.00 92.44 82 VAL A CA 1
ATOM 646 C C . VAL A 1 82 ? -12.687 -7.205 8.257 1.00 92.44 82 VAL A C 1
ATOM 648 O O . VAL A 1 82 ? -13.249 -7.246 7.163 1.00 92.44 82 VAL A O 1
ATOM 651 N N . SER A 1 83 ? -13.163 -7.833 9.330 1.00 93.25 83 SER A N 1
ATOM 652 C CA . SER A 1 83 ? -14.505 -8.420 9.365 1.00 93.25 83 SER A CA 1
ATOM 653 C C . SER A 1 83 ? -15.587 -7.334 9.374 1.00 93.25 83 SER A C 1
ATOM 655 O O . SER A 1 83 ? -15.309 -6.177 9.691 1.00 93.25 83 SER A O 1
ATOM 657 N N . ASP A 1 84 ? -16.847 -7.686 9.103 1.00 93.06 84 ASP A N 1
ATOM 658 C CA . ASP A 1 84 ? -17.956 -6.716 9.106 1.00 93.06 84 ASP A CA 1
ATOM 659 C C . ASP A 1 84 ? -18.114 -5.986 10.449 1.00 93.06 84 ASP A C 1
ATOM 661 O O . ASP A 1 84 ? -18.422 -4.792 10.490 1.00 93.06 84 ASP A O 1
ATOM 665 N N . THR A 1 85 ? -17.846 -6.675 11.561 1.00 92.12 85 THR A N 1
ATOM 666 C CA . THR A 1 85 ? -17.866 -6.079 12.904 1.00 92.12 85 THR A CA 1
ATOM 667 C C . THR A 1 85 ? -16.727 -5.081 13.088 1.00 92.12 85 THR A C 1
ATOM 669 O O . THR A 1 85 ? -16.952 -3.961 13.546 1.00 92.12 85 THR A O 1
ATOM 672 N N . GLN A 1 86 ? -15.508 -5.452 12.686 1.00 90.62 86 GLN A N 1
ATOM 673 C CA . GLN A 1 86 ? -14.348 -4.561 12.748 1.00 90.62 86 GLN A CA 1
ATOM 674 C C . GLN A 1 86 ? -14.512 -3.363 11.812 1.00 90.62 86 GLN A C 1
ATOM 676 O O . GLN A 1 86 ? -14.121 -2.258 12.168 1.00 90.62 86 GLN A O 1
ATOM 681 N N . LYS A 1 87 ? -15.144 -3.551 10.651 1.00 93.12 87 LYS A N 1
ATOM 682 C CA . LYS A 1 87 ? -15.421 -2.492 9.680 1.00 93.12 87 LYS A CA 1
ATOM 683 C C . LYS A 1 87 ? -16.342 -1.415 10.249 1.00 93.12 87 LYS A C 1
ATOM 685 O O . LYS A 1 87 ? -16.082 -0.236 10.035 1.00 93.12 87 LYS A O 1
ATOM 690 N N . LYS A 1 88 ? -17.377 -1.795 11.008 1.00 93.19 88 LYS A N 1
ATOM 691 C CA . LYS A 1 88 ? -18.251 -0.830 11.701 1.00 93.19 88 LYS A CA 1
ATOM 692 C C . LYS A 1 88 ? -17.470 0.005 12.715 1.00 93.19 88 LYS A C 1
ATOM 694 O O . LYS A 1 88 ? -17.561 1.225 12.686 1.00 93.19 88 LYS A O 1
ATOM 699 N N . ILE A 1 89 ? -16.651 -0.649 13.543 1.00 90.88 89 ILE A N 1
ATOM 700 C CA . ILE A 1 89 ? -15.786 0.033 14.521 1.00 90.88 89 ILE A CA 1
ATOM 701 C C . ILE A 1 89 ? -14.802 0.959 13.799 1.00 90.88 89 ILE A C 1
ATOM 703 O O . ILE A 1 89 ? -14.624 2.105 14.196 1.00 90.88 89 ILE A O 1
ATOM 707 N N . PHE A 1 90 ? -14.206 0.493 12.701 1.00 90.50 90 PHE A N 1
ATOM 708 C CA . PHE A 1 90 ? -13.289 1.285 11.893 1.00 90.50 90 PHE A CA 1
ATOM 709 C C . PHE A 1 90 ? -13.961 2.560 11.370 1.00 90.50 90 PHE A C 1
ATOM 711 O O . PHE A 1 90 ? -13.411 3.640 11.539 1.00 90.50 90 PHE A O 1
ATOM 718 N N . ILE A 1 91 ? -15.166 2.461 10.801 1.00 90.50 91 ILE A N 1
ATOM 719 C CA . ILE A 1 91 ? -15.915 3.615 10.275 1.00 90.50 91 ILE A CA 1
ATOM 720 C C . ILE A 1 91 ? -16.275 4.617 11.389 1.00 90.50 91 ILE A C 1
ATOM 722 O O . ILE A 1 91 ? -16.150 5.823 11.184 1.00 90.50 91 ILE A O 1
ATOM 726 N N . ASP A 1 92 ? -16.662 4.141 12.574 1.00 91.81 92 ASP A N 1
ATOM 727 C CA . ASP A 1 92 ? -17.025 5.001 13.714 1.00 91.81 92 ASP A CA 1
ATOM 728 C C . ASP A 1 92 ? -15.819 5.685 14.387 1.00 91.81 92 ASP A C 1
ATOM 730 O O . ASP A 1 92 ? -15.950 6.746 15.028 1.00 91.81 92 ASP A O 1
ATOM 734 N N . CYS A 1 93 ? -14.642 5.061 14.277 1.00 89.31 93 CYS A N 1
ATOM 735 C CA . CYS A 1 93 ? -13.420 5.480 14.953 1.00 89.31 93 CYS A CA 1
ATOM 736 C C . CYS A 1 93 ? -12.444 6.267 14.066 1.00 89.31 93 CYS A C 1
ATOM 738 O O . CYS A 1 93 ? -11.734 7.126 14.587 1.00 89.31 93 CYS A O 1
ATOM 740 N N . TYR A 1 94 ? -12.398 6.006 12.759 1.00 88.81 94 TYR A N 1
ATOM 741 C CA . TYR A 1 94 ? -11.436 6.625 11.843 1.00 88.81 94 TYR A CA 1
ATOM 742 C C . TYR A 1 94 ? -11.740 8.114 11.601 1.00 88.81 94 TYR A C 1
ATOM 744 O O . TYR A 1 94 ? -12.899 8.511 11.472 1.00 88.81 94 TYR A O 1
ATOM 752 N N . GLY A 1 95 ? -10.707 8.963 11.544 1.00 87.81 95 GLY A N 1
ATOM 753 C CA . GLY A 1 95 ? -10.857 10.416 11.375 1.00 87.81 95 GLY A CA 1
ATOM 754 C C . GLY A 1 95 ? -11.363 11.152 12.619 1.00 87.81 95 GLY A C 1
ATOM 755 O O . GLY A 1 95 ? -11.976 12.217 12.511 1.00 87.81 95 GLY A O 1
ATOM 756 N N . LYS A 1 96 ? -11.178 10.569 13.809 1.00 88.19 96 LYS A N 1
ATOM 757 C CA . LYS A 1 96 ? -11.550 11.172 15.095 1.00 88.19 96 LYS A CA 1
ATOM 758 C C . LYS A 1 96 ? -10.297 11.427 15.926 1.00 88.19 96 LYS A C 1
ATOM 760 O O . LYS A 1 96 ? -9.436 10.562 16.016 1.00 88.19 96 LYS A O 1
ATOM 765 N N . LYS A 1 97 ? -10.243 12.589 16.582 1.00 85.31 97 LYS A N 1
ATOM 766 C CA . LYS A 1 97 ? -9.134 13.012 17.460 1.00 85.31 97 LYS A CA 1
ATOM 767 C C . LYS A 1 97 ? -9.176 12.384 18.863 1.00 85.31 97 LYS A C 1
ATOM 769 O O . LYS A 1 97 ? -8.381 12.740 19.722 1.00 85.31 97 LYS A O 1
ATOM 774 N N . ASP A 1 98 ? -10.135 11.495 19.118 1.00 87.19 98 ASP A N 1
ATOM 775 C CA . ASP A 1 98 ? -10.263 10.806 20.400 1.00 87.19 98 ASP A CA 1
ATOM 776 C C . ASP A 1 98 ? -9.217 9.690 20.511 1.00 87.19 98 ASP A C 1
ATOM 778 O O . ASP A 1 98 ? -9.276 8.707 19.769 1.00 87.19 98 ASP A O 1
ATOM 782 N N . GLU A 1 99 ? -8.330 9.767 21.502 1.00 84.94 99 GLU A N 1
ATOM 783 C CA . GLU A 1 99 ? -7.261 8.776 21.720 1.00 84.94 99 GLU A CA 1
ATOM 784 C C . GLU A 1 99 ? -7.790 7.336 21.835 1.00 84.94 99 GLU A C 1
ATOM 786 O O . GLU A 1 99 ? -7.193 6.398 21.309 1.00 84.94 99 GLU A O 1
ATOM 791 N N . LYS A 1 100 ? -8.966 7.142 22.448 1.00 88.12 100 LYS A N 1
ATOM 792 C CA . LYS A 1 100 ? -9.613 5.819 22.547 1.00 88.12 100 LYS A CA 1
ATOM 793 C C . LYS A 1 100 ? -10.030 5.262 21.182 1.00 88.12 100 LYS A C 1
ATOM 795 O O . LYS A 1 100 ? -9.972 4.050 20.958 1.00 88.12 100 LYS A O 1
ATOM 800 N N . LYS A 1 101 ? -10.459 6.135 20.265 1.00 87.69 101 LYS A N 1
ATOM 801 C CA . LYS A 1 101 ? -10.850 5.754 18.902 1.00 87.69 101 LYS A CA 1
ATOM 802 C C . LYS A 1 101 ? -9.619 5.446 18.058 1.00 87.69 101 LYS A C 1
ATOM 804 O O . LYS A 1 101 ? -9.612 4.436 17.359 1.00 87.69 101 LYS A O 1
ATOM 809 N N . VAL A 1 102 ? -8.557 6.237 18.207 1.00 86.25 102 VAL A N 1
ATOM 810 C CA . VAL A 1 102 ? -7.252 5.969 17.583 1.00 86.25 102 VAL A CA 1
ATOM 811 C C . VAL A 1 102 ? -6.695 4.622 18.049 1.00 86.25 102 VAL A C 1
ATOM 813 O O . VAL A 1 102 ? -6.331 3.793 17.218 1.00 86.25 102 VAL A O 1
ATOM 816 N N . ALA A 1 103 ? -6.720 4.347 19.356 1.00 87.00 103 ALA A N 1
ATOM 817 C CA . ALA A 1 103 ? -6.285 3.066 19.914 1.00 87.00 103 ALA A CA 1
ATOM 818 C C . ALA A 1 103 ? -7.100 1.878 19.368 1.00 87.00 103 ALA A C 1
ATOM 820 O O . ALA A 1 103 ? -6.535 0.830 19.064 1.00 87.00 103 ALA A O 1
ATOM 821 N N . SER A 1 104 ? -8.412 2.053 19.176 1.00 89.69 104 SER A N 1
ATOM 822 C CA . SER A 1 104 ? -9.279 1.020 18.586 1.00 89.69 104 SER A CA 1
ATOM 823 C C . SER A 1 104 ? -8.901 0.715 17.131 1.00 89.69 104 SER A C 1
ATOM 825 O O . SER A 1 104 ? -8.844 -0.448 16.736 1.00 89.69 104 SER A O 1
ATOM 827 N N . VAL A 1 105 ? -8.589 1.743 16.333 1.00 89.25 105 VAL A N 1
ATOM 828 C CA . VAL A 1 105 ? -8.106 1.578 14.949 1.00 89.25 105 VAL A CA 1
ATOM 829 C C . VAL A 1 105 ? -6.728 0.910 14.917 1.00 89.25 105 VAL A C 1
ATOM 831 O O . VAL A 1 105 ? -6.502 0.015 14.102 1.00 89.25 105 VAL A O 1
ATOM 834 N N . MET A 1 106 ? -5.822 1.293 15.819 1.00 85.88 106 MET A N 1
ATOM 835 C CA . MET A 1 106 ? -4.499 0.669 15.945 1.00 85.88 106 MET A CA 1
ATOM 836 C C . MET A 1 106 ? -4.598 -0.815 16.311 1.00 85.88 106 MET A C 1
ATOM 838 O O . MET A 1 106 ? -3.887 -1.642 15.740 1.00 85.88 106 MET A O 1
ATOM 842 N N . GLU A 1 107 ? -5.523 -1.179 17.198 1.00 89.31 107 GLU A N 1
ATOM 843 C CA . GLU A 1 107 ? -5.773 -2.580 17.527 1.00 89.31 107 GLU A CA 1
ATOM 844 C C . GLU A 1 107 ? -6.331 -3.351 16.324 1.00 89.31 107 GLU A C 1
ATOM 846 O O . GLU A 1 107 ? -5.892 -4.468 16.051 1.00 89.31 107 GLU A O 1
ATOM 851 N N . ILE A 1 108 ? -7.218 -2.742 15.528 1.00 90.50 108 ILE A N 1
ATOM 852 C CA . ILE A 1 108 ? -7.668 -3.337 14.262 1.00 90.50 108 ILE A CA 1
ATOM 853 C C . ILE A 1 108 ? -6.477 -3.573 13.323 1.00 90.50 108 ILE A C 1
ATOM 855 O O . ILE A 1 108 ? -6.357 -4.669 12.774 1.00 90.50 108 ILE A O 1
ATOM 859 N N . TYR A 1 109 ? -5.569 -2.603 13.167 1.00 89.38 109 TYR A N 1
ATOM 860 C CA . TYR A 1 109 ? -4.364 -2.766 12.344 1.00 89.38 109 TYR A CA 1
ATOM 861 C C . TYR A 1 109 ? -3.482 -3.926 12.810 1.00 89.38 109 TYR A C 1
ATOM 863 O O . TYR A 1 109 ? -2.972 -4.683 11.975 1.00 89.38 109 TYR A O 1
ATOM 871 N N . ARG A 1 110 ? -3.340 -4.096 14.129 1.00 87.56 110 ARG A N 1
ATOM 872 C CA . ARG A 1 110 ? -2.614 -5.216 14.731 1.00 87.56 110 ARG A CA 1
ATOM 873 C C . ARG A 1 110 ? -3.301 -6.550 14.431 1.00 87.56 110 ARG A C 1
ATOM 875 O O . ARG A 1 110 ? -2.641 -7.480 13.973 1.00 87.56 110 ARG A O 1
ATOM 882 N N . LEU A 1 111 ? -4.616 -6.633 14.640 1.00 90.00 111 LEU A N 1
ATOM 883 C CA . LEU A 1 111 ? -5.407 -7.856 14.463 1.00 90.00 111 LEU A CA 1
ATOM 884 C C . LEU A 1 111 ? -5.448 -8.336 13.008 1.00 90.00 111 LEU A C 1
ATOM 886 O O . LEU A 1 111 ? -5.317 -9.531 12.761 1.00 90.00 111 LEU A O 1
ATOM 890 N N . VAL A 1 112 ? -5.590 -7.427 12.038 1.00 90.25 112 VAL A N 1
ATOM 891 C CA . VAL A 1 112 ? -5.615 -7.787 10.603 1.00 90.25 112 VAL A CA 1
ATOM 892 C C . VAL A 1 112 ? -4.213 -7.928 9.989 1.00 90.25 112 VAL A C 1
ATOM 894 O O . VAL A 1 112 ? -4.065 -8.185 8.788 1.00 90.25 112 VAL A O 1
ATOM 897 N N . GLY A 1 113 ? -3.167 -7.761 10.806 1.00 88.00 113 GLY A N 1
ATOM 898 C CA . GLY A 1 113 ? -1.777 -7.966 10.410 1.00 88.00 113 GLY A CA 1
ATOM 899 C C . GLY A 1 113 ? -1.269 -6.945 9.390 1.00 88.00 113 GLY A C 1
ATOM 900 O O . GLY A 1 113 ? -0.499 -7.306 8.491 1.00 88.00 113 GLY A O 1
ATOM 901 N N . VAL A 1 114 ? -1.685 -5.674 9.490 1.00 85.88 114 VAL A N 1
ATOM 902 C CA . VAL A 1 114 ? -1.194 -4.605 8.595 1.00 85.88 114 VAL A CA 1
ATOM 903 C C . VAL A 1 114 ? 0.322 -4.466 8.719 1.00 85.88 114 VAL A C 1
ATOM 905 O O . VAL A 1 114 ? 1.013 -4.422 7.704 1.00 85.88 114 VAL A O 1
ATOM 908 N N . THR A 1 115 ? 0.857 -4.496 9.943 1.00 82.38 115 THR A N 1
ATOM 909 C CA . THR A 1 115 ? 2.301 -4.398 10.216 1.00 82.38 115 THR A CA 1
ATOM 910 C C . THR A 1 115 ? 3.088 -5.531 9.556 1.00 82.38 115 THR A C 1
ATOM 912 O O . THR A 1 115 ? 4.087 -5.291 8.881 1.00 82.38 115 THR A O 1
ATOM 915 N N . SER A 1 116 ? 2.612 -6.772 9.680 1.00 85.12 116 SER A N 1
ATOM 916 C CA . SER A 1 116 ? 3.243 -7.938 9.049 1.00 85.12 116 SER A CA 1
ATOM 917 C C . SER A 1 116 ? 3.210 -7.843 7.521 1.00 85.12 116 SER A C 1
ATOM 919 O O . SER A 1 116 ? 4.173 -8.195 6.844 1.00 85.12 116 SER A O 1
ATOM 921 N N . THR A 1 117 ? 2.115 -7.319 6.970 1.00 85.06 117 THR A N 1
ATOM 922 C CA . THR A 1 117 ? 1.951 -7.122 5.521 1.00 85.06 117 THR A CA 1
ATOM 923 C C . THR A 1 117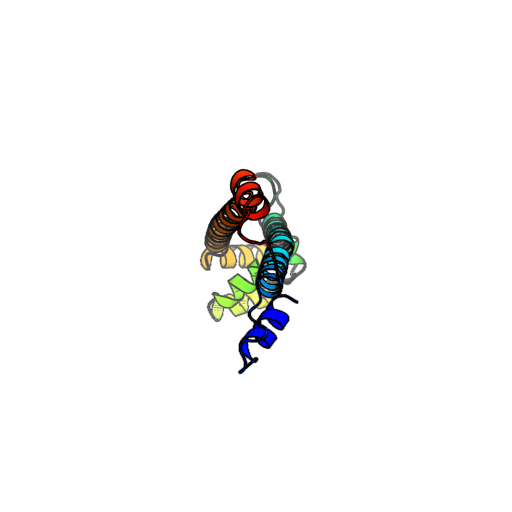 ? 2.883 -6.055 4.993 1.00 85.06 117 THR A C 1
ATOM 925 O O . THR A 1 117 ? 3.490 -6.239 3.943 1.00 85.06 117 THR A O 1
ATOM 928 N N . TYR A 1 118 ? 3.017 -4.962 5.735 1.00 82.19 118 TYR A N 1
ATOM 929 C CA . TYR A 1 118 ? 3.945 -3.896 5.419 1.00 82.19 118 TYR A CA 1
ATOM 930 C C . TYR A 1 118 ? 5.386 -4.408 5.387 1.00 82.19 118 TYR A C 1
ATOM 932 O O . TYR A 1 118 ? 6.099 -4.161 4.420 1.00 82.19 118 TYR A O 1
ATOM 940 N N . LYS A 1 119 ? 5.799 -5.192 6.392 1.00 81.56 119 LYS A N 1
ATOM 941 C CA . LYS A 1 119 ? 7.144 -5.781 6.436 1.00 81.56 119 LYS A CA 1
ATOM 942 C C . LYS A 1 119 ? 7.425 -6.657 5.211 1.00 81.56 119 LYS A C 1
ATOM 944 O O . LYS A 1 119 ? 8.433 -6.467 4.542 1.00 81.56 119 LYS A O 1
ATOM 949 N N . ARG A 1 120 ? 6.490 -7.542 4.860 1.00 85.06 120 ARG A N 1
ATOM 950 C CA . ARG A 1 120 ? 6.609 -8.393 3.667 1.00 85.06 120 ARG A CA 1
ATOM 951 C C . ARG A 1 120 ? 6.612 -7.584 2.365 1.00 85.06 120 ARG A C 1
ATOM 953 O O . ARG A 1 120 ? 7.340 -7.916 1.436 1.00 85.06 120 ARG A O 1
ATOM 960 N N . PHE A 1 121 ? 5.806 -6.524 2.288 1.00 83.56 121 PHE A N 1
ATOM 961 C CA . PHE A 1 121 ? 5.817 -5.599 1.156 1.00 83.56 121 PHE A CA 1
ATOM 962 C C . PHE A 1 121 ? 7.183 -4.913 1.027 1.00 83.56 121 PHE A C 1
ATOM 964 O O . PHE A 1 121 ? 7.721 -4.850 -0.072 1.00 83.56 121 PHE A O 1
ATOM 971 N N . GLN A 1 122 ? 7.779 -4.458 2.129 1.00 79.31 122 GLN A N 1
ATOM 972 C CA . GLN A 1 122 ? 9.112 -3.852 2.121 1.00 79.31 122 GLN A CA 1
ATOM 973 C C . GLN A 1 122 ? 10.197 -4.818 1.648 1.00 79.31 122 GLN A C 1
ATOM 975 O O . GLN A 1 122 ? 10.994 -4.464 0.786 1.00 79.31 122 GLN A O 1
ATOM 980 N N . GLU A 1 123 ? 10.208 -6.044 2.171 1.00 81.81 123 GLU A N 1
ATOM 981 C CA . GLU A 1 123 ? 11.168 -7.083 1.778 1.00 81.81 123 GLU A CA 1
ATOM 982 C C . GLU A 1 123 ? 11.089 -7.369 0.272 1.00 81.81 123 GLU A C 1
ATOM 984 O O . GLU A 1 123 ? 12.090 -7.254 -0.432 1.00 81.81 123 GLU A O 1
ATOM 989 N N . MET A 1 124 ? 9.882 -7.614 -0.245 1.00 80.31 124 MET A N 1
ATOM 990 C CA . MET A 1 124 ? 9.660 -7.885 -1.668 1.00 80.31 124 MET A CA 1
ATOM 991 C C . MET A 1 124 ? 10.080 -6.710 -2.563 1.00 80.31 124 MET A C 1
ATOM 993 O O . MET A 1 124 ? 10.662 -6.908 -3.628 1.00 80.31 124 MET A O 1
ATOM 997 N N . ASN A 1 125 ? 9.794 -5.474 -2.148 1.00 76.00 125 ASN A N 1
ATOM 998 C CA . ASN A 1 125 ? 10.187 -4.301 -2.923 1.00 76.00 125 ASN A CA 1
ATOM 999 C C . ASN A 1 125 ? 11.692 -4.040 -2.866 1.00 76.00 125 ASN A C 1
ATOM 1001 O O . ASN A 1 125 ? 12.260 -3.649 -3.880 1.00 76.00 125 ASN A O 1
ATOM 1005 N N . ASN A 1 126 ? 12.347 -4.292 -1.731 1.00 75.00 126 ASN A N 1
ATOM 1006 C CA . ASN A 1 126 ? 13.802 -4.209 -1.628 1.00 75.00 126 ASN A CA 1
ATOM 1007 C C . ASN A 1 126 ? 14.479 -5.235 -2.542 1.00 75.00 126 ASN A C 1
ATOM 1009 O O . ASN A 1 126 ? 15.408 -4.883 -3.266 1.00 75.00 126 ASN A O 1
ATOM 1013 N N . GLU A 1 127 ? 13.990 -6.475 -2.574 1.00 79.75 127 GLU A N 1
ATOM 1014 C CA . GLU A 1 127 ? 14.483 -7.504 -3.497 1.00 79.75 127 GLU A CA 1
ATOM 1015 C C . GLU A 1 127 ? 14.286 -7.106 -4.966 1.00 79.75 127 GLU A C 1
ATOM 1017 O O . GLU A 1 127 ? 15.205 -7.245 -5.782 1.00 79.75 127 GLU A O 1
ATOM 1022 N N . LEU A 1 128 ? 13.117 -6.555 -5.309 1.00 78.69 128 LEU A N 1
ATOM 1023 C CA . LEU A 1 128 ? 12.831 -6.059 -6.655 1.00 78.69 128 LEU A CA 1
ATOM 1024 C C . LEU A 1 128 ? 13.775 -4.913 -7.040 1.00 78.69 128 LEU A C 1
ATOM 1026 O O . LEU A 1 128 ? 14.358 -4.931 -8.124 1.00 78.69 128 LEU A O 1
ATOM 1030 N N . LEU A 1 129 ? 13.970 -3.948 -6.142 1.00 72.44 129 LEU A N 1
ATOM 1031 C CA . LEU A 1 129 ? 14.814 -2.778 -6.367 1.00 72.44 129 LEU A CA 1
ATOM 1032 C C . LEU A 1 129 ? 16.291 -3.178 -6.511 1.00 72.44 129 LEU A C 1
ATOM 1034 O O . LEU A 1 129 ? 16.970 -2.703 -7.419 1.00 72.44 129 LEU A O 1
ATOM 1038 N N . LEU A 1 130 ? 16.773 -4.123 -5.696 1.00 72.25 130 LEU A N 1
ATOM 1039 C CA . LEU A 1 130 ? 18.112 -4.711 -5.828 1.00 72.25 130 LEU A CA 1
ATOM 1040 C C . LEU A 1 130 ? 18.286 -5.444 -7.161 1.00 72.25 130 LEU A C 1
ATOM 1042 O O . LEU A 1 130 ? 19.290 -5.245 -7.848 1.00 72.25 130 LEU A O 1
ATOM 1046 N N . THR A 1 131 ? 17.303 -6.254 -7.557 1.00 74.06 131 THR A N 1
ATOM 1047 C CA . THR A 1 131 ? 17.323 -6.970 -8.841 1.00 74.06 131 THR A CA 1
ATOM 1048 C C . THR A 1 131 ? 17.390 -5.989 -10.010 1.00 74.06 131 THR A C 1
ATOM 1050 O O . THR A 1 131 ? 18.180 -6.171 -10.937 1.00 74.06 131 THR A O 1
ATOM 1053 N N . GLN A 1 132 ? 16.613 -4.910 -9.951 1.00 68.19 132 GLN A N 1
ATOM 1054 C CA . GLN A 1 132 ? 16.604 -3.858 -10.963 1.00 68.19 132 GLN A CA 1
ATOM 1055 C C . GLN A 1 132 ? 17.924 -3.085 -11.021 1.00 68.19 132 GLN A C 1
ATOM 1057 O O . GLN A 1 132 ? 18.475 -2.890 -12.106 1.00 68.19 132 GLN A O 1
ATOM 1062 N N . ILE A 1 133 ? 18.488 -2.707 -9.869 1.00 68.31 133 ILE A N 1
ATOM 1063 C CA . ILE A 1 133 ? 19.820 -2.090 -9.801 1.00 68.31 133 ILE A CA 1
ATOM 1064 C C . ILE A 1 133 ? 20.857 -3.010 -10.446 1.00 68.31 133 ILE A C 1
ATOM 1066 O O . ILE A 1 133 ? 21.665 -2.535 -11.241 1.00 68.31 133 ILE A O 1
ATOM 1070 N N . GLN A 1 134 ? 20.825 -4.316 -10.173 1.00 67.38 134 GLN A N 1
ATOM 1071 C CA . GLN A 1 134 ? 21.745 -5.274 -10.790 1.00 67.38 134 GLN A CA 1
ATOM 1072 C C . GLN A 1 134 ? 21.537 -5.400 -12.304 1.00 67.38 134 GLN A C 1
ATOM 1074 O O . GLN A 1 134 ? 22.517 -5.468 -13.042 1.00 67.38 134 GLN A O 1
ATOM 1079 N N . GLN A 1 135 ? 20.292 -5.409 -12.786 1.00 63.28 135 GLN A N 1
ATOM 1080 C CA . GLN A 1 135 ? 19.987 -5.469 -14.220 1.00 63.28 135 GLN A CA 1
ATOM 1081 C C . GLN A 1 135 ? 20.499 -4.237 -14.974 1.00 63.28 135 GLN A C 1
ATOM 1083 O O . GLN A 1 135 ? 21.039 -4.382 -16.067 1.00 63.28 135 GLN A O 1
ATOM 1088 N N . VAL A 1 136 ? 20.399 -3.048 -14.375 1.00 59.91 136 VAL A N 1
ATOM 1089 C CA . VAL A 1 136 ? 20.927 -1.800 -14.952 1.00 59.91 136 VAL A CA 1
ATOM 1090 C C . VAL A 1 136 ? 22.452 -1.700 -14.801 1.00 59.91 136 VAL A C 1
ATOM 1092 O O . VAL A 1 136 ? 23.136 -1.240 -15.713 1.00 59.91 136 VAL A O 1
ATOM 1095 N N . SER A 1 137 ? 23.003 -2.166 -13.676 1.00 55.59 137 SER A N 1
ATOM 1096 C CA . SER A 1 137 ? 24.443 -2.097 -13.365 1.00 55.59 137 SER A CA 1
ATOM 1097 C C . SER A 1 137 ? 25.270 -3.187 -14.040 1.00 55.59 137 SER A C 1
ATOM 1099 O O . SER A 1 137 ? 26.499 -3.096 -14.053 1.00 55.59 137 SER A O 1
ATOM 1101 N N . ARG A 1 138 ? 24.635 -4.192 -14.660 1.00 52.97 138 ARG A N 1
ATOM 1102 C CA . ARG A 1 138 ? 25.261 -5.011 -15.707 1.00 52.97 138 ARG A CA 1
ATOM 1103 C C . ARG A 1 138 ? 25.480 -4.136 -16.941 1.00 52.97 138 ARG A C 1
ATOM 1105 O O . ARG A 1 138 ? 24.874 -4.347 -17.989 1.00 52.97 138 ARG A O 1
ATOM 1112 N N . GLY A 1 139 ? 26.355 -3.140 -16.805 1.00 52.25 139 GLY A N 1
ATOM 1113 C CA . GLY A 1 139 ? 26.885 -2.391 -17.926 1.00 52.25 139 GLY A CA 1
ATOM 1114 C C . GLY A 1 139 ? 27.338 -3.399 -18.967 1.00 52.25 139 GLY A C 1
ATOM 1115 O O . GLY A 1 139 ? 28.097 -4.321 -18.649 1.00 52.25 139 GLY A O 1
ATOM 1116 N N . LEU A 1 140 ? 26.814 -3.278 -20.189 1.00 50.75 140 LEU A N 1
ATOM 1117 C CA . LEU A 1 140 ? 27.268 -4.122 -21.282 1.00 50.75 140 LEU A CA 1
ATOM 1118 C C . LEU A 1 140 ? 28.801 -4.024 -21.312 1.00 50.75 140 LEU A C 1
ATOM 1120 O O . LEU A 1 140 ? 29.328 -2.905 -21.356 1.00 50.75 140 LEU A O 1
ATOM 1124 N N . PRO A 1 141 ? 29.533 -5.153 -21.266 1.00 56.72 141 PRO A N 1
ATOM 1125 C CA . PRO A 1 141 ? 30.982 -5.117 -21.328 1.00 56.72 141 PRO A CA 1
ATOM 1126 C C . PRO A 1 141 ? 31.389 -4.291 -22.543 1.00 56.72 141 PRO A C 1
ATOM 1128 O O . PRO A 1 141 ? 30.992 -4.617 -23.661 1.00 56.72 141 PRO A O 1
ATOM 1131 N N . HIS A 1 142 ? 32.188 -3.238 -22.353 1.00 50.59 142 HIS A N 1
ATOM 1132 C CA . HIS A 1 142 ? 32.659 -2.394 -23.463 1.00 50.59 142 HIS A CA 1
ATOM 1133 C C . HIS A 1 142 ? 33.285 -3.240 -24.587 1.00 50.59 142 HIS A C 1
ATOM 1135 O O . HIS A 1 142 ? 33.163 -2.927 -25.768 1.00 50.59 142 HIS A O 1
ATOM 1141 N N . LYS A 1 143 ? 33.871 -4.387 -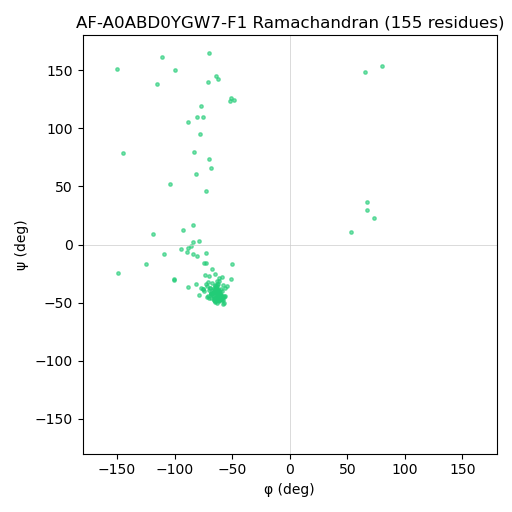24.223 1.00 54.34 143 LYS A N 1
ATOM 1142 C CA . LYS A 1 143 ? 34.433 -5.379 -25.142 1.00 54.34 143 LYS A CA 1
ATOM 1143 C C . LYS A 1 143 ? 33.405 -6.002 -26.100 1.00 54.34 143 LYS A C 1
ATOM 1145 O O . LYS A 1 143 ? 33.774 -6.331 -27.221 1.00 54.34 143 LYS A O 1
ATOM 1150 N N . LEU A 1 144 ? 32.138 -6.154 -25.701 1.00 56.59 144 LEU A N 1
ATOM 1151 C CA . LEU A 1 144 ? 31.057 -6.619 -26.582 1.00 56.59 144 LEU A CA 1
ATOM 1152 C C . LEU A 1 144 ? 30.703 -5.550 -27.621 1.00 56.59 144 LEU A C 1
ATOM 1154 O O . LEU A 1 144 ? 30.656 -5.871 -28.804 1.00 56.59 144 LEU A O 1
ATOM 1158 N N . PHE A 1 145 ? 30.561 -4.283 -27.216 1.00 55.06 145 PHE A N 1
ATOM 1159 C CA . PHE A 1 145 ? 30.332 -3.173 -28.152 1.00 55.06 145 PHE A CA 1
ATOM 1160 C C . PHE A 1 145 ? 31.484 -2.999 -29.146 1.00 55.06 145 PHE A C 1
ATOM 1162 O O . PHE A 1 145 ? 31.246 -2.895 -30.346 1.00 55.06 145 PHE A O 1
ATOM 1169 N N . LEU A 1 146 ? 32.733 -3.062 -28.673 1.00 58.12 146 LEU A N 1
ATOM 1170 C CA . LEU A 1 146 ? 33.914 -2.995 -29.538 1.00 58.12 146 LEU A CA 1
ATOM 1171 C C . LEU A 1 146 ? 33.986 -4.175 -30.516 1.00 58.12 146 LEU A C 1
ATOM 1173 O O . LEU A 1 146 ? 34.415 -3.998 -31.650 1.00 58.12 146 LEU A O 1
ATOM 1177 N N . ARG A 1 147 ? 33.528 -5.371 -30.125 1.00 57.72 147 ARG A N 1
ATOM 1178 C CA . ARG A 1 147 ? 33.494 -6.543 -31.016 1.00 57.72 147 ARG A CA 1
ATOM 1179 C C . ARG A 1 147 ? 32.429 -6.424 -32.110 1.00 57.72 147 ARG A C 1
ATOM 1181 O O . ARG A 1 147 ? 32.645 -6.937 -33.202 1.00 57.72 147 ARG A O 1
ATOM 1188 N N . PHE A 1 148 ? 31.309 -5.754 -31.836 1.00 57.41 148 PHE A N 1
ATOM 1189 C CA . PHE A 1 148 ? 30.291 -5.456 -32.847 1.00 57.41 148 PHE A CA 1
ATOM 1190 C C . PHE A 1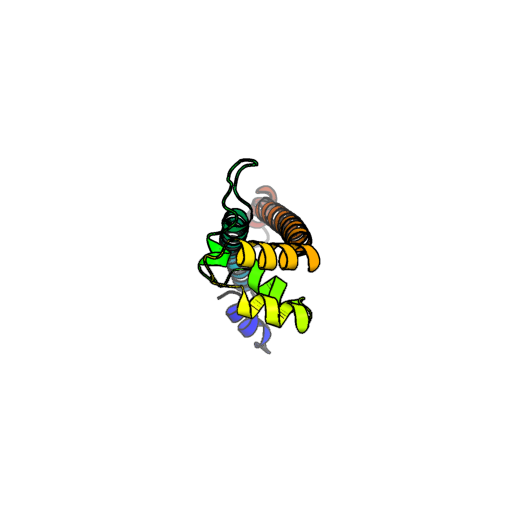 148 ? 30.713 -4.323 -33.789 1.00 57.41 148 PHE A C 1
ATOM 1192 O O . PHE A 1 148 ? 30.460 -4.422 -34.986 1.00 57.41 148 PHE A O 1
ATOM 1199 N N . LEU A 1 149 ? 31.378 -3.285 -33.272 1.00 60.25 149 LEU A N 1
ATOM 1200 C CA . LEU A 1 149 ? 31.874 -2.158 -34.071 1.00 60.25 149 LEU A CA 1
ATOM 1201 C C . LEU A 1 149 ? 33.082 -2.533 -34.942 1.00 60.25 149 LEU A C 1
ATOM 1203 O O . LEU A 1 149 ? 33.188 -2.057 -36.065 1.00 60.25 149 LEU A O 1
ATOM 1207 N N . ASN A 1 150 ? 33.951 -3.427 -34.463 1.00 59.12 150 ASN A N 1
ATOM 1208 C CA . ASN A 1 150 ? 35.145 -3.864 -35.192 1.00 59.12 150 ASN A CA 1
ATOM 1209 C C . ASN A 1 150 ? 34.919 -5.125 -36.038 1.00 59.12 150 ASN A C 1
ATOM 1211 O O . ASN A 1 150 ? 35.895 -5.738 -36.465 1.00 59.12 150 ASN A O 1
ATOM 1215 N N . ASN A 1 151 ? 33.672 -5.565 -36.249 1.00 47.56 151 ASN A N 1
ATOM 1216 C CA . ASN A 1 151 ? 33.413 -6.719 -37.104 1.00 47.56 151 ASN A CA 1
ATOM 1217 C C . ASN A 1 151 ? 33.578 -6.306 -38.585 1.00 47.56 151 ASN A C 1
ATOM 1219 O O . ASN A 1 151 ? 32.724 -5.576 -39.092 1.00 47.56 151 ASN A O 1
ATOM 1223 N N . PRO A 1 152 ? 34.627 -6.760 -39.301 1.00 57.00 152 PRO A N 1
ATOM 1224 C CA . PRO A 1 152 ? 34.941 -6.285 -40.652 1.00 57.00 152 PRO A CA 1
ATOM 1225 C C . PRO A 1 152 ? 33.963 -6.792 -41.721 1.00 57.00 152 PRO A C 1
ATOM 1227 O O . PRO A 1 152 ? 34.018 -6.351 -42.859 1.00 57.00 152 PRO A O 1
ATOM 1230 N N . ASN A 1 153 ? 33.040 -7.695 -41.377 1.00 56.91 153 ASN A N 1
ATOM 1231 C CA . ASN A 1 153 ? 32.093 -8.289 -42.327 1.00 56.91 153 ASN A CA 1
ATOM 1232 C C . ASN A 1 153 ? 30.832 -7.438 -42.577 1.00 56.91 153 ASN A C 1
ATOM 1234 O O . ASN A 1 153 ? 29.846 -7.938 -43.110 1.00 56.91 153 ASN A O 1
ATOM 1238 N N . ARG A 1 154 ? 30.846 -6.150 -42.213 1.00 52.62 154 ARG A N 1
ATOM 1239 C CA . ARG A 1 154 ? 29.925 -5.142 -42.766 1.00 52.62 154 ARG A CA 1
ATOM 1240 C C . ARG A 1 154 ? 30.657 -4.263 -43.782 1.00 52.62 154 ARG A C 1
ATOM 1242 O O . ARG A 1 154 ? 30.628 -3.041 -43.697 1.00 52.62 154 ARG A O 1
ATOM 1249 N N . SER A 1 155 ? 31.322 -4.891 -44.745 1.00 47.78 155 SER A N 1
ATOM 1250 C CA . SER A 1 155 ? 31.631 -4.242 -46.015 1.00 47.78 155 SER A CA 1
ATOM 1251 C C . SER A 1 155 ? 30.462 -4.475 -46.968 1.00 47.78 155 SER A C 1
ATOM 1253 O O . SER A 1 155 ? 30.335 -5.572 -47.503 1.00 47.78 155 SER A O 1
ATOM 1255 N N . THR A 1 156 ? 29.675 -3.409 -47.174 1.00 34.34 156 THR A N 1
ATOM 1256 C CA . THR A 1 156 ? 28.882 -3.088 -48.387 1.00 34.34 156 THR A CA 1
ATOM 1257 C C . THR A 1 156 ? 27.727 -4.043 -48.752 1.00 34.34 156 THR A C 1
ATOM 1259 O O . THR A 1 156 ? 27.732 -5.218 -48.395 1.00 34.34 156 THR A O 1
ATOM 1262 N N . PRO A 1 157 ? 26.653 -3.528 -49.367 1.00 38.22 157 PRO A N 1
ATOM 1263 C CA . PRO A 1 157 ? 26.694 -3.115 -50.772 1.00 38.22 157 PRO A CA 1
ATOM 1264 C C . PRO A 1 157 ? 26.920 -1.618 -50.982 1.00 38.22 157 PRO A C 1
ATOM 1266 O O . PRO A 1 157 ? 26.477 -0.821 -50.126 1.00 38.22 157 PRO A O 1
#

Sequence (157 aa):
MGQILEYETRSDPTLSLFTMERYSAITKYSISQIHFQLPVLLAMILKDFLDCYGSSENSLKPSTGIEEGKCTWMSVVALQRVSDTQKKIFIDCYGKKDEKKVASVMEIYRLVGVTSTYKRFQEMNNELLLTQIQQVSRGLPHKLFLRFLNNPNRSTP

Radius of gyration: 24.46 Å; Cα contacts (8 Å, |Δi|>4): 99; chains: 1; bounding box: 53×22×73 Å

pLDDT: mean 72.97, std 13.95, range [34.34, 93.25]

Solvent-accessible surface area (backbone atoms only — not comparable to full-atom values): 8944 Å² total; per-residue (Å²): 110,21,69,56,52,48,51,55,49,72,68,44,93,78,57,80,65,77,38,72,69,50,52,50,48,30,50,51,39,44,49,48,53,47,66,58,49,48,59,55,52,49,50,52,54,50,47,52,49,37,44,43,67,32,90,44,103,78,47,90,60,58,37,62,45,49,30,68,48,53,96,37,73,66,56,54,57,36,69,77,58,49,50,77,69,52,45,52,53,40,66,77,21,57,42,34,83,46,67,71,31,43,50,51,47,52,49,47,34,59,74,63,37,46,66,63,50,50,53,53,51,50,53,55,50,50,53,50,50,52,52,49,51,51,64,65,66,58,60,75,57,67,68,57,58,51,53,64,73,67,47,77,87,77,67,74,135

Mean predicted aligned error: 13.53 Å

Foldseek 3Di:
DLVVLVVVCVPDPPNPSVDPVSVCVSCCVVLVCCLVVLVVVVVQLVVLVCCQPPPDPPPPDSDDCFLQLHPHPLLVLLCVQDDPVLNVLSVVLGNHPDPVSSVSVVVSSVVSVSVVVVVVVVVVSVVVNVVSCVVVVPPPPVVVVVCVVPPPVPDDD

InterPro domains:
  IPR000092 Polyprenyl synthetase-like [PF00348] (47-111)
  IPR008949 Isoprenoid synthase domain superfamily [G3DSA:1.10.600.10] (47-152)
  IPR008949 Isoprenoid synthase domain superfamily [SSF48576] (1-150)
  IPR039702 Farnesyl pyrophosphate synthase-like [PTHR11525] (47-151)

Secondary structure (DSSP, 8-state):
-HHHHHHHHHT-TT-TT--HHHHHHHHHHHHHHHHHHHHHHHHHHHHHHHHHH-SSTT---TTHHHHTT---HHHHHHHTT--HHHHHHHHHHTT---HHHHHHHHHHHHHTTHHHHHHHHHHHHHHHHHHHHHHHHSPPPHHHHHHHHT-TT----

Nearest PDB structures (foldseek):
  4kk2-assembly1_A  TM=6.457E-01  e=3.221E-05  Artemisia spiciformis
  6r37-assembly1_A-2  TM=6.997E-01  e=1.168E-04  Trypanosoma brucei
  5qt4-assembly1_A  TM=7.007E-01  e=1.894E-04  Trypanosoma brucei
  6sii-assembly1_A-2  TM=6.969E-01  e=2.614E-04  Trypanosoma brucei
  6w7i-assembly1_B  TM=8.236E-01  e=1.114E-03  Leishmania major